Protein AF-A0AA38KJ22-F1 (afdb_monomer_lite)

pLDDT: mean 88.19, std 15.47, range [40.72, 97.56]

Radius of gyration: 15.0 Å; chains: 1; bounding box: 36×36×36 Å

InterPro domains:
  IPR008579 (S)-ureidoglycine aminohydrolase, cupin domain [PF05899] (30-83)
  IPR011051 RmlC-like cupin domain superfamily [SSF51182] (28-83)
  IPR014710 RmlC-like jelly roll fold [G3DSA:2.60.120.10] (4-83)

Foldseek 3Di:
DDDPPPPDPFPWDADPNDIKGAQDDPVVCVVVVLVPDDDDDDDDDDDDDDDPDDDKDAAQADKDWADDVPDPDTDIDGHNMID

Organism: Taxus chinensis (NCBI:txid29808)

Secondary structure (DSSP, 8-state):
-----------EEEETTEEEEES--HHHHHHTTGGGS------S-------SS----B--S-EEEEE-TT-S-EEEEETTEE-

Structure (mmCIF, N/CA/C/O backbone):
data_AF-A0AA38KJ22-F1
#
_entry.id   AF-A0AA38KJ22-F1
#
loop_
_atom_site.group_PDB
_atom_site.id
_atom_site.type_symbol
_atom_site.label_atom_id
_atom_site.label_alt_id
_atom_site.label_comp_id
_atom_site.label_asym_id
_atom_site.label_entity_id
_atom_site.label_seq_id
_atom_site.pdbx_PDB_ins_code
_atom_site.Cartn_x
_atom_site.Cartn_y
_atom_site.Cartn_z
_atom_site.occupancy
_atom_site.B_iso_or_equiv
_atom_site.auth_seq_id
_atom_site.auth_comp_id
_atom_site.auth_asym_id
_atom_site.auth_atom_id
_atom_site.pdbx_PDB_model_num
ATOM 1 N N . MET A 1 1 ? -23.677 25.976 17.559 1.00 41.12 1 MET A N 1
ATOM 2 C CA . MET A 1 1 ? -23.086 24.636 17.745 1.00 41.12 1 MET A CA 1
ATOM 3 C C . MET A 1 1 ? -22.469 24.278 16.405 1.00 41.12 1 MET A C 1
ATOM 5 O O . MET A 1 1 ? -23.181 23.880 15.495 1.00 41.12 1 MET A O 1
ATOM 9 N N . GLU A 1 2 ? -21.203 24.648 16.219 1.00 40.72 2 GLU A N 1
ATOM 10 C CA . GLU A 1 2 ? -20.508 24.524 14.936 1.00 40.72 2 GLU A CA 1
ATOM 11 C C . GLU A 1 2 ? -20.137 23.063 14.682 1.00 40.72 2 GLU A C 1
ATOM 13 O O . GLU A 1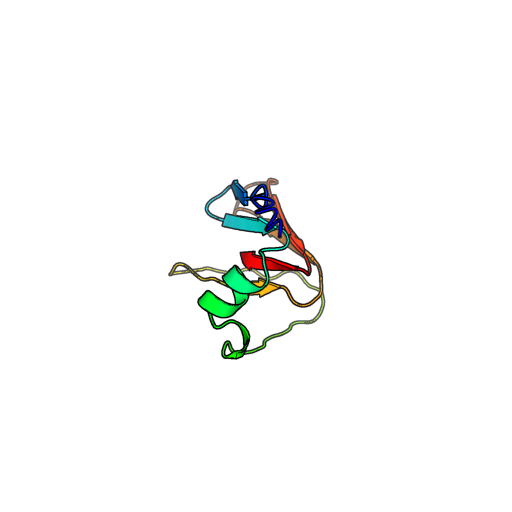 2 ? -19.436 22.449 15.482 1.00 40.72 2 GLU A O 1
ATOM 18 N N . ALA A 1 3 ? -20.580 22.518 13.552 1.00 42.03 3 ALA A N 1
ATOM 19 C CA . ALA A 1 3 ? -19.941 21.362 12.948 1.00 42.03 3 ALA A CA 1
ATOM 20 C C . ALA A 1 3 ? -19.076 21.888 11.800 1.00 42.03 3 ALA A C 1
ATOM 22 O O . ALA A 1 3 ? -19.567 22.159 10.705 1.00 42.03 3 ALA A O 1
ATOM 23 N N . MET A 1 4 ? -17.785 22.080 12.069 1.00 46.38 4 MET A N 1
ATOM 24 C CA . MET A 1 4 ? -16.797 22.293 11.019 1.00 46.38 4 MET A CA 1
ATOM 25 C C . MET A 1 4 ? -16.650 20.981 10.241 1.00 46.38 4 MET A C 1
ATOM 27 O O . MET A 1 4 ? -15.938 20.074 10.664 1.00 46.38 4 MET A O 1
ATOM 31 N N . ASN A 1 5 ? -17.332 20.868 9.100 1.00 48.88 5 ASN A N 1
ATOM 32 C CA . ASN A 1 5 ? -16.995 19.877 8.080 1.00 48.88 5 ASN A CA 1
ATOM 33 C C . ASN A 1 5 ? -15.685 20.322 7.416 1.00 48.88 5 ASN A C 1
ATOM 35 O O . ASN A 1 5 ? -15.680 20.956 6.362 1.00 48.88 5 ASN A O 1
ATOM 39 N N . GLY A 1 6 ? -14.565 20.027 8.076 1.00 40.78 6 GLY A N 1
ATOM 40 C CA . GLY A 1 6 ? -13.250 20.057 7.454 1.00 40.78 6 GLY A CA 1
ATOM 41 C C . GLY A 1 6 ? -13.213 18.963 6.398 1.00 40.78 6 GLY A C 1
ATOM 42 O O . GLY A 1 6 ? -12.968 17.804 6.718 1.00 40.78 6 GLY A O 1
ATOM 43 N N . GLY A 1 7 ? -13.538 19.323 5.157 1.00 44.78 7 GLY A N 1
ATOM 44 C CA . GLY A 1 7 ? -13.390 18.441 4.012 1.00 44.78 7 GLY A CA 1
ATOM 45 C C . GLY A 1 7 ? -11.942 17.981 3.936 1.00 44.78 7 GLY A C 1
ATOM 46 O O . GLY A 1 7 ? -11.045 18.781 3.674 1.00 44.78 7 GLY A O 1
ATOM 47 N N . ASP A 1 8 ? -11.731 16.700 4.217 1.00 53.88 8 ASP A N 1
ATOM 48 C CA . ASP A 1 8 ? -10.466 16.012 4.020 1.00 53.88 8 ASP A CA 1
ATOM 49 C C . ASP A 1 8 ? -10.028 16.259 2.569 1.00 53.88 8 ASP A C 1
ATOM 51 O O . ASP A 1 8 ? -10.703 15.838 1.621 1.00 53.88 8 ASP A O 1
ATOM 55 N N . VAL A 1 9 ? -8.964 17.045 2.377 1.00 57.69 9 VAL A N 1
ATOM 56 C CA . VAL A 1 9 ? -8.367 17.251 1.055 1.00 57.69 9 VAL A CA 1
ATOM 57 C C . VAL A 1 9 ? -7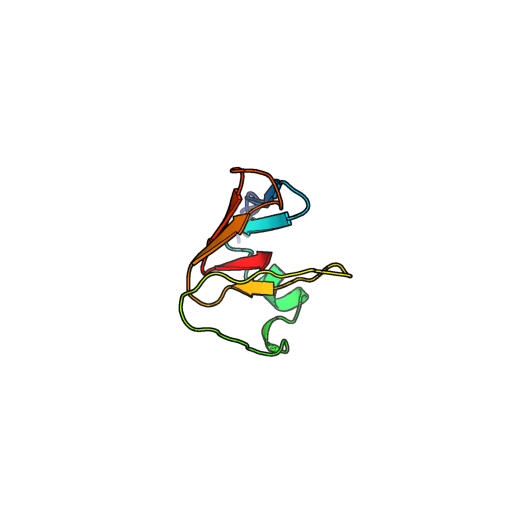.751 15.915 0.675 1.00 57.69 9 VAL A C 1
ATOM 59 O O . VAL A 1 9 ? -6.601 15.634 1.006 1.00 57.69 9 VAL A O 1
ATOM 62 N N . ARG A 1 10 ? -8.560 15.080 0.019 1.00 62.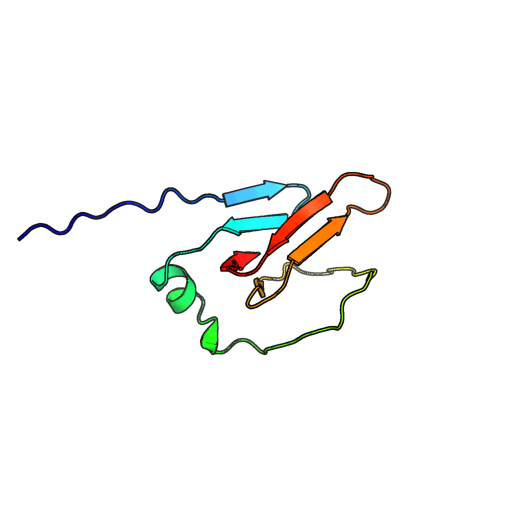84 10 ARG A N 1
ATOM 63 C CA . ARG A 1 10 ? -8.217 13.728 -0.415 1.00 62.84 10 ARG A CA 1
ATOM 64 C C . ARG A 1 10 ? -6.888 13.765 -1.167 1.00 62.84 10 ARG A C 1
ATOM 66 O O . ARG A 1 10 ? -6.848 14.120 -2.345 1.00 62.84 10 ARG A O 1
ATOM 73 N N . LYS A 1 11 ? -5.787 13.389 -0.512 1.00 82.06 11 LYS A N 1
ATOM 74 C CA . LYS A 1 11 ? -4.496 13.161 -1.177 1.00 82.06 11 LYS A CA 1
ATOM 75 C C . LYS A 1 11 ? -4.561 11.811 -1.886 1.00 82.06 11 LYS A C 1
ATOM 77 O O . LYS A 1 11 ? -3.963 10.833 -1.446 1.00 82.06 11 LYS A O 1
ATOM 82 N N . VAL A 1 12 ? -5.338 11.770 -2.965 1.00 92.69 12 VAL A N 1
ATOM 83 C CA . VAL A 1 12 ? -5.379 10.637 -3.885 1.00 92.69 12 VAL A CA 1
ATOM 84 C C . VAL A 1 12 ? -4.307 10.851 -4.940 1.00 92.69 12 VAL A C 1
ATOM 86 O O . VAL A 1 12 ? -4.259 11.894 -5.590 1.00 92.69 12 VAL A O 1
ATOM 89 N N . VAL A 1 13 ? -3.439 9.861 -5.097 1.00 93.25 13 VAL A N 1
ATOM 90 C CA . VAL A 1 13 ? -2.452 9.797 -6.173 1.00 93.25 13 VAL A CA 1
ATOM 91 C C . VAL A 1 13 ? -2.820 8.624 -7.058 1.00 93.25 13 VAL A C 1
ATOM 93 O O . VAL A 1 13 ? -2.970 7.516 -6.560 1.00 93.25 13 VAL A O 1
ATOM 96 N N . GLU A 1 14 ? -2.938 8.852 -8.358 1.00 94.06 14 GLU A N 1
ATOM 97 C CA . GLU A 1 14 ? -3.169 7.789 -9.332 1.00 94.06 14 GLU A CA 1
ATOM 98 C C . GLU A 1 14 ? -2.001 7.764 -10.313 1.00 94.06 14 GLU A C 1
ATOM 100 O O . GLU A 1 14 ? -1.666 8.780 -10.930 1.00 94.06 14 GLU A O 1
ATOM 105 N N . ARG A 1 15 ? -1.307 6.628 -10.395 1.00 91.31 15 ARG A N 1
ATOM 106 C CA . ARG A 1 15 ? -0.152 6.465 -11.279 1.00 91.31 15 ARG A CA 1
ATOM 107 C C . ARG A 1 15 ? 0.031 4.996 -11.644 1.00 91.31 15 ARG A C 1
ATOM 109 O O . ARG A 1 15 ? -0.028 4.133 -10.778 1.00 91.31 15 ARG A O 1
ATOM 116 N N . HIS A 1 16 ? 0.296 4.723 -12.921 1.00 88.81 16 HIS A N 1
ATOM 117 C CA . HIS A 1 16 ? 0.542 3.371 -13.444 1.00 88.81 16 HIS A CA 1
ATOM 118 C C . HIS A 1 16 ? -0.568 2.353 -13.112 1.00 88.81 16 HIS A C 1
ATOM 120 O O . HIS A 1 16 ? -0.278 1.192 -12.846 1.00 88.81 16 HIS A O 1
ATOM 126 N N . GLY A 1 17 ? -1.831 2.797 -13.095 1.00 90.00 17 GLY A N 1
ATOM 127 C CA . GLY A 1 17 ? -2.977 1.952 -12.735 1.00 90.00 17 GLY A CA 1
ATOM 128 C C . GLY A 1 17 ? -3.113 1.668 -11.237 1.00 90.00 17 GLY A C 1
ATOM 129 O O . GLY A 1 17 ? -3.978 0.895 -10.853 1.00 90.00 17 GLY A O 1
ATOM 130 N N . VAL A 1 18 ? -2.284 2.288 -10.391 1.00 93.50 18 VAL A N 1
ATOM 131 C CA . VAL A 1 18 ? -2.375 2.190 -8.933 1.00 93.50 18 VAL A CA 1
ATOM 132 C C . VAL A 1 18 ? -2.939 3.492 -8.384 1.00 93.50 18 VAL A C 1
ATOM 134 O O . VAL A 1 18 ? -2.385 4.571 -8.625 1.00 93.50 18 VAL A O 1
ATOM 137 N N . ARG A 1 19 ? -4.027 3.387 -7.626 1.00 95.81 19 ARG A N 1
ATOM 138 C CA . ARG A 1 19 ? -4.636 4.493 -6.892 1.00 95.81 19 ARG A CA 1
ATOM 139 C C . ARG A 1 19 ? -4.184 4.414 -5.440 1.00 95.81 19 ARG A C 1
ATOM 141 O O . ARG A 1 19 ? -4.140 3.344 -4.874 1.00 95.81 19 ARG A O 1
ATOM 148 N N . ILE A 1 20 ? -3.801 5.531 -4.836 1.00 96.81 20 ILE A N 1
ATOM 149 C CA . ILE A 1 20 ? -3.339 5.577 -3.445 1.00 96.81 20 ILE A CA 1
ATOM 150 C C . ILE A 1 20 ? -4.066 6.718 -2.754 1.00 96.81 20 ILE A C 1
ATOM 152 O O . ILE A 1 20 ? -3.791 7.886 -3.028 1.00 96.81 20 ILE A O 1
ATOM 156 N N . GLU A 1 21 ? -4.971 6.389 -1.844 1.00 96.94 21 GLU A N 1
ATOM 157 C CA . GLU A 1 21 ? -5.612 7.326 -0.930 1.00 96.94 21 GLU A CA 1
ATOM 158 C C . GLU A 1 21 ? -4.809 7.364 0.378 1.00 96.94 21 GLU A C 1
ATOM 160 O O . GLU A 1 21 ? -4.752 6.390 1.130 1.00 96.94 21 GLU A O 1
ATOM 165 N N . ARG A 1 22 ? -4.130 8.491 0.627 1.00 95.81 22 ARG A N 1
ATOM 166 C CA . ARG A 1 22 ? -3.269 8.671 1.804 1.00 95.81 22 ARG A CA 1
ATOM 167 C C . ARG A 1 22 ? -4.097 8.996 3.036 1.00 95.81 22 ARG A C 1
ATOM 169 O O . ARG A 1 22 ? -4.758 10.031 3.043 1.00 95.81 22 ARG A O 1
ATOM 176 N N . ASN A 1 23 ? -3.961 8.190 4.090 1.00 94.19 23 ASN A N 1
ATOM 177 C CA . ASN A 1 23 ? -4.646 8.385 5.372 1.00 94.19 23 ASN A CA 1
ATOM 178 C C . ASN A 1 23 ? -6.151 8.686 5.202 1.00 94.19 23 ASN A C 1
ATOM 180 O O . ASN A 1 23 ? -6.605 9.739 5.655 1.00 94.19 23 ASN A O 1
ATOM 184 N N . PRO A 1 24 ? -6.925 7.798 4.546 1.00 95.00 24 PRO A N 1
ATOM 185 C CA . PRO A 1 24 ? -8.360 7.990 4.388 1.00 95.00 24 PRO A CA 1
ATOM 186 C C . PRO A 1 24 ? -9.034 8.169 5.749 1.00 95.00 24 PRO A C 1
ATOM 188 O O . PRO A 1 24 ? -8.602 7.630 6.775 1.00 95.00 24 PRO A O 1
ATOM 191 N N . SER A 1 25 ? -10.141 8.905 5.753 1.00 94.69 25 SER A N 1
ATOM 192 C CA . SER A 1 25 ? -10.905 9.138 6.971 1.00 94.69 25 SER A CA 1
ATOM 193 C C . SER A 1 25 ? -11.413 7.827 7.584 1.00 94.69 25 SER A C 1
ATOM 195 O O . SER A 1 25 ? -11.670 6.829 6.906 1.00 94.69 25 SER A O 1
ATOM 197 N N . LYS A 1 26 ? -11.636 7.832 8.903 1.00 93.50 26 LYS A N 1
ATOM 198 C CA . LYS A 1 26 ? -12.203 6.666 9.599 1.00 93.50 26 LYS A CA 1
ATOM 199 C C . LYS A 1 26 ? -13.578 6.271 9.056 1.00 93.50 26 LYS A C 1
ATOM 201 O O . LYS A 1 26 ? -13.881 5.081 9.039 1.00 93.50 26 LYS A O 1
ATOM 206 N N . SER A 1 27 ? -14.392 7.237 8.619 1.00 95.25 27 SER A N 1
ATOM 207 C CA . SER A 1 27 ? -15.680 6.949 7.980 1.00 95.25 27 SER A CA 1
ATOM 208 C C . SER A 1 27 ? -15.477 6.212 6.662 1.00 95.25 27 SER A C 1
ATOM 210 O O . SER A 1 27 ? -16.032 5.135 6.507 1.00 95.25 27 SER A O 1
ATOM 212 N N . ARG A 1 28 ? -14.575 6.683 5.789 1.00 94.19 28 ARG A N 1
ATOM 213 C CA . ARG A 1 28 ? -14.232 6.005 4.529 1.00 94.19 28 ARG A CA 1
ATOM 214 C C . ARG A 1 28 ? -13.780 4.560 4.746 1.00 94.19 28 ARG A C 1
ATOM 216 O O . ARG A 1 28 ? -14.220 3.667 4.031 1.00 94.19 28 ARG A O 1
ATOM 223 N N . LEU A 1 29 ? -12.925 4.326 5.741 1.00 96.00 29 LEU A N 1
ATOM 224 C CA . LEU A 1 29 ? -12.469 2.980 6.102 1.00 96.00 29 LEU A CA 1
ATOM 225 C C . LEU A 1 29 ? -13.603 2.101 6.653 1.00 96.00 29 LEU A C 1
ATOM 227 O O . LEU A 1 29 ? -13.661 0.907 6.358 1.00 96.00 29 LEU A O 1
ATOM 231 N N . SER A 1 30 ? -14.505 2.686 7.442 1.00 96.06 30 SER A N 1
ATOM 232 C CA . SER A 1 30 ? -15.666 1.980 7.998 1.00 96.06 30 SER A CA 1
ATOM 233 C C . SER A 1 30 ? -16.678 1.617 6.911 1.00 96.06 30 SER A C 1
ATOM 235 O O . SER A 1 30 ? -17.141 0.482 6.887 1.00 96.06 30 SER A O 1
ATOM 237 N N . ASP A 1 31 ? -16.945 2.531 5.975 1.00 96.56 31 ASP A N 1
ATOM 238 C CA . ASP A 1 31 ? -17.847 2.324 4.835 1.00 96.56 31 ASP A CA 1
ATOM 239 C C . ASP A 1 31 ? -17.351 1.198 3.912 1.00 96.56 31 ASP A C 1
ATOM 241 O O . ASP A 1 31 ? -18.149 0.457 3.346 1.00 96.56 31 ASP A O 1
ATOM 245 N N . LEU A 1 32 ? -16.028 1.036 3.787 1.00 96.25 32 LEU A N 1
ATOM 246 C CA . LEU A 1 32 ? -15.395 -0.072 3.059 1.00 96.25 32 LEU A CA 1
ATOM 247 C C . LEU A 1 32 ? -15.392 -1.398 3.837 1.00 96.25 32 LEU A C 1
ATOM 249 O O . LEU A 1 32 ? -15.050 -2.441 3.280 1.00 96.25 32 LEU A O 1
ATOM 253 N N . GLY A 1 33 ? -15.727 -1.378 5.129 1.00 96.81 33 GLY A N 1
ATOM 254 C CA . GLY A 1 33 ? -15.747 -2.573 5.965 1.00 96.81 33 GLY A CA 1
ATOM 255 C C . GLY A 1 33 ? -14.370 -3.212 6.170 1.00 96.81 33 GLY A C 1
ATOM 256 O O . GLY A 1 33 ? -14.304 -4.421 6.399 1.00 96.81 33 GLY A O 1
ATOM 257 N N . ILE A 1 34 ? -13.276 -2.431 6.131 1.00 95.81 34 ILE A N 1
ATOM 258 C CA . ILE A 1 34 ? -11.891 -2.957 6.135 1.00 95.81 34 ILE A CA 1
ATOM 259 C C . ILE A 1 34 ? -11.560 -3.852 7.338 1.00 95.81 34 ILE A C 1
ATOM 261 O O . ILE A 1 34 ? -10.617 -4.637 7.302 1.00 95.81 34 ILE A O 1
ATOM 265 N N . GLN A 1 35 ? -12.325 -3.738 8.427 1.00 93.50 35 GLN A N 1
ATOM 266 C CA . GLN A 1 35 ? -12.157 -4.569 9.619 1.00 93.50 35 GLN A CA 1
ATOM 267 C C . GLN A 1 35 ? -12.483 -6.046 9.365 1.00 93.50 35 GLN A C 1
ATOM 269 O O . GLN A 1 35 ? -11.989 -6.899 10.099 1.00 93.50 35 GLN A O 1
ATOM 274 N N . SER A 1 36 ? -13.279 -6.336 8.333 1.00 96.50 36 SER A N 1
ATOM 275 C CA . SER A 1 36 ? -13.685 -7.692 7.947 1.00 96.50 36 SER A CA 1
ATOM 276 C C . SER A 1 36 ? -12.780 -8.307 6.877 1.00 96.50 36 SER A C 1
ATOM 278 O O . SER A 1 36 ? -12.943 -9.479 6.545 1.00 96.50 36 SER A O 1
ATOM 280 N N . TRP A 1 37 ? -11.845 -7.538 6.312 1.00 96.44 37 TRP A N 1
ATOM 281 C CA . TRP A 1 37 ? -10.933 -8.039 5.285 1.00 96.44 37 TRP A CA 1
ATOM 282 C C . TRP A 1 37 ? -9.907 -9.001 5.899 1.00 96.44 37 TRP A C 1
ATOM 284 O O . TRP A 1 37 ? -9.493 -8.812 7.052 1.00 96.44 37 TRP A O 1
ATOM 294 N N . PRO A 1 38 ? -9.464 -10.034 5.156 1.00 96.75 38 PRO A N 1
ATOM 295 C CA . PRO A 1 38 ? -8.409 -10.909 5.640 1.00 96.75 38 PRO A CA 1
ATOM 296 C C . PRO A 1 38 ? -7.127 -10.104 5.880 1.00 96.75 38 PRO A C 1
ATOM 298 O O . PRO A 1 38 ? -6.856 -9.111 5.212 1.00 96.75 38 PRO A O 1
ATOM 301 N N . LYS A 1 39 ? -6.319 -10.528 6.853 1.00 94.94 39 LYS A N 1
ATOM 302 C CA . LYS A 1 39 ? -5.012 -9.917 7.122 1.00 94.94 39 LYS A CA 1
ATOM 303 C C . LYS A 1 39 ? -3.919 -10.836 6.610 1.00 94.94 39 LYS A C 1
ATOM 305 O O . LYS A 1 39 ? -3.861 -12.000 6.996 1.00 94.94 39 LYS A O 1
ATOM 310 N N . TRP A 1 40 ? -3.027 -10.295 5.792 1.00 93.19 40 TRP A N 1
ATOM 311 C CA . TRP A 1 40 ? -1.861 -11.000 5.270 1.00 93.19 40 TRP A CA 1
ATOM 312 C C . TRP A 1 40 ? -0.583 -10.207 5.542 1.00 93.19 40 TRP A C 1
ATOM 314 O O . TRP A 1 40 ? -0.606 -9.002 5.798 1.00 93.19 40 TRP A O 1
ATOM 324 N N . GLY A 1 41 ? 0.552 -10.898 5.510 1.00 92.88 41 GLY A N 1
ATOM 325 C CA . GLY A 1 41 ? 1.858 -10.296 5.734 1.00 92.88 41 GLY A CA 1
ATOM 326 C C . GLY A 1 41 ? 2.963 -11.119 5.092 1.00 92.88 41 GLY A C 1
ATOM 327 O O . GLY A 1 41 ? 2.826 -12.325 4.901 1.00 92.88 41 GLY A O 1
ATOM 328 N N . CYS A 1 42 ? 4.065 -10.455 4.764 1.00 92.31 42 CYS A N 1
ATOM 329 C CA . CYS A 1 42 ? 5.261 -11.088 4.225 1.00 92.31 42 CYS A CA 1
ATOM 330 C C . CYS A 1 42 ? 6.516 -10.462 4.855 1.00 92.31 42 CYS A C 1
ATOM 332 O O . CYS A 1 42 ? 6.474 -9.301 5.286 1.00 92.31 42 CYS A O 1
ATOM 334 N N . PRO A 1 43 ? 7.632 -11.207 4.949 1.00 94.06 43 PRO A N 1
ATOM 335 C CA . PRO A 1 43 ? 8.913 -10.615 5.306 1.00 94.06 43 PRO A CA 1
ATOM 336 C C . PRO A 1 43 ? 9.376 -9.636 4.210 1.00 94.06 43 PRO A C 1
ATOM 338 O O . PRO A 1 43 ? 8.933 -9.736 3.063 1.00 94.06 43 PRO A O 1
ATOM 341 N N . PRO A 1 44 ? 10.289 -8.700 4.525 1.00 95.56 44 PRO A N 1
ATOM 342 C CA . PRO A 1 44 ? 10.860 -7.802 3.528 1.00 95.56 44 PRO A CA 1
ATOM 343 C C . PRO A 1 44 ? 11.481 -8.577 2.359 1.00 95.56 44 PRO A C 1
ATOM 345 O O . PRO A 1 44 ? 12.257 -9.508 2.566 1.00 95.56 44 PRO A O 1
ATOM 348 N N . GLY A 1 45 ? 11.163 -8.179 1.129 1.00 94.44 45 GLY A N 1
ATOM 349 C CA . GLY A 1 45 ? 11.626 -8.873 -0.068 1.00 94.44 45 GLY A CA 1
ATOM 350 C C . GLY A 1 45 ? 11.156 -8.209 -1.357 1.00 94.44 45 GLY A C 1
ATOM 351 O O . GLY A 1 45 ? 10.481 -7.179 -1.335 1.00 94.44 45 GLY A O 1
ATOM 352 N N . LYS A 1 46 ? 11.538 -8.802 -2.491 1.00 93.06 46 LYS A N 1
ATOM 353 C CA . LYS A 1 46 ? 11.051 -8.430 -3.824 1.00 93.06 46 LYS A CA 1
ATOM 354 C C . LYS A 1 46 ? 10.180 -9.560 -4.350 1.00 93.06 46 LYS A C 1
ATOM 356 O O . LYS A 1 46 ? 10.624 -10.703 -4.389 1.00 93.06 46 LYS A O 1
ATOM 361 N N . PHE A 1 47 ? 8.975 -9.221 -4.783 1.00 90.69 47 PHE A N 1
ATOM 362 C CA . PHE A 1 47 ? 7.990 -10.179 -5.269 1.00 90.69 47 PHE A CA 1
ATOM 363 C C . PHE A 1 47 ? 7.542 -9.761 -6.666 1.00 90.69 47 PHE A C 1
ATOM 365 O O . PHE A 1 47 ? 7.328 -8.576 -6.920 1.00 90.69 47 PHE A O 1
ATOM 372 N N . SER A 1 48 ? 7.427 -10.728 -7.574 1.00 90.50 48 SER A N 1
ATOM 373 C CA . SER A 1 48 ? 6.837 -10.506 -8.896 1.00 90.50 48 SER A CA 1
ATOM 374 C C . SER A 1 48 ? 5.368 -10.891 -8.817 1.00 90.50 48 SER A C 1
ATOM 376 O O . SER A 1 48 ? 5.053 -12.077 -8.776 1.00 90.50 48 SER A O 1
ATOM 378 N N . LEU A 1 49 ? 4.494 -9.891 -8.731 1.00 87.94 49 LEU A N 1
ATOM 379 C CA . LEU A 1 49 ? 3.048 -10.076 -8.637 1.00 87.94 49 LEU A CA 1
ATOM 380 C C . LEU A 1 49 ? 2.390 -9.744 -9.976 1.00 87.94 49 LEU A C 1
ATOM 382 O O . LEU A 1 49 ? 2.845 -8.853 -10.696 1.00 87.94 49 LEU A O 1
ATOM 386 N N . ILE A 1 50 ? 1.325 -10.473 -10.292 1.00 88.19 50 ILE A N 1
ATOM 387 C CA . ILE A 1 50 ? 0.427 -10.204 -11.412 1.00 88.19 50 ILE A CA 1
ATOM 388 C C . ILE A 1 50 ? -0.962 -10.079 -10.799 1.00 88.19 50 ILE A C 1
A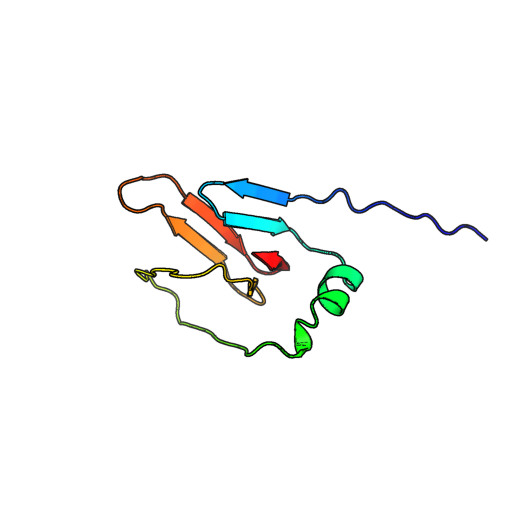TOM 390 O O . ILE A 1 50 ? -1.370 -10.963 -10.051 1.00 88.19 50 ILE A O 1
ATOM 394 N N . PHE A 1 51 ? -1.646 -8.982 -11.103 1.00 88.62 51 PHE A N 1
ATOM 395 C CA . PHE A 1 51 ? -3.039 -8.762 -10.735 1.00 88.62 51 PHE A CA 1
ATOM 396 C C . PHE A 1 51 ? -3.879 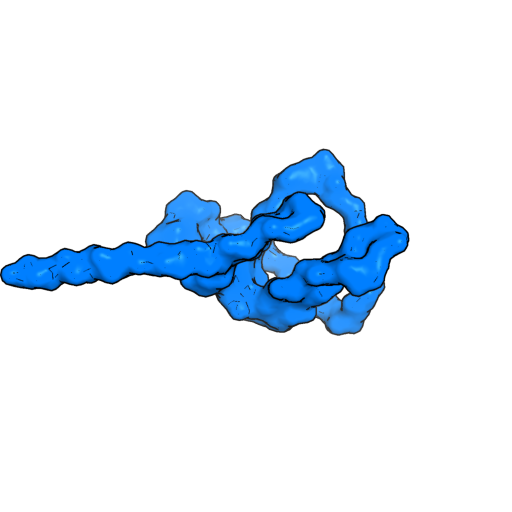-8.975 -11.994 1.00 88.62 51 PHE A C 1
ATOM 398 O O . PHE A 1 51 ? -3.655 -8.305 -13.003 1.00 88.62 51 PHE A O 1
ATOM 405 N N . ASP A 1 52 ? -4.772 -9.958 -11.966 1.00 92.38 52 ASP A N 1
ATOM 406 C CA . ASP A 1 52 ? -5.720 -10.276 -13.040 1.00 92.38 52 ASP A CA 1
ATOM 407 C C . ASP A 1 52 ? -7.073 -9.566 -12.863 1.00 92.38 52 ASP A C 1
ATOM 409 O O . ASP A 1 52 ? -7.859 -9.491 -13.809 1.00 92.38 52 ASP A O 1
ATOM 413 N N . ALA A 1 53 ? -7.304 -8.990 -11.684 1.00 93.44 53 ALA A N 1
ATOM 414 C CA . ALA A 1 53 ? -8.438 -8.146 -11.345 1.00 93.44 53 ALA A CA 1
ATOM 415 C C . ALA A 1 53 ? -7.992 -6.900 -10.559 1.00 93.44 53 ALA A C 1
ATOM 417 O O . ALA A 1 53 ? -6.848 -6.792 -10.111 1.00 93.44 53 ALA A O 1
ATOM 418 N N . GLU A 1 54 ? -8.910 -5.945 -10.408 1.00 94.19 54 GLU A N 1
ATOM 419 C CA . GLU A 1 54 ? -8.731 -4.827 -9.483 1.00 94.19 54 GLU A CA 1
ATOM 420 C C . GLU A 1 54 ? -8.773 -5.351 -8.044 1.00 94.19 54 GLU A C 1
ATOM 422 O O . GLU A 1 54 ? -9.706 -6.050 -7.653 1.00 94.19 54 GLU A O 1
ATOM 427 N N . GLU A 1 55 ? -7.759 -4.994 -7.265 1.00 93.44 55 GLU A N 1
ATOM 428 C CA . GLU A 1 55 ? -7.635 -5.352 -5.856 1.00 93.44 55 GLU A CA 1
ATOM 429 C C . GLU A 1 55 ? -7.584 -4.072 -5.030 1.00 93.44 55 GLU A C 1
ATOM 431 O O . GLU A 1 55 ? -6.992 -3.079 -5.452 1.00 93.44 55 GLU A O 1
ATOM 436 N N . THR A 1 56 ? -8.173 -4.099 -3.836 1.00 95.62 56 THR A N 1
ATOM 437 C CA . THR A 1 56 ? -8.080 -2.991 -2.880 1.00 95.62 56 THR A CA 1
ATOM 438 C C . THR A 1 56 ? -7.529 -3.499 -1.562 1.00 95.62 56 THR A C 1
ATOM 440 O O . THR A 1 56 ? -8.019 -4.481 -1.002 1.00 95.62 56 THR A O 1
ATOM 443 N N . PHE A 1 57 ? -6.527 -2.814 -1.023 1.00 94.94 57 PHE A N 1
ATOM 444 C CA . PHE A 1 57 ? -5.922 -3.181 0.246 1.00 94.94 57 PHE A CA 1
ATOM 445 C C . PHE A 1 57 ? -5.571 -1.967 1.099 1.00 94.94 57 PHE A C 1
ATOM 447 O O . PHE A 1 57 ? -5.168 -0.910 0.627 1.00 94.94 57 PHE A O 1
ATOM 454 N N . TYR A 1 58 ? -5.704 -2.141 2.412 1.00 97.25 58 TYR A N 1
ATOM 455 C CA . TYR A 1 58 ? -5.303 -1.141 3.393 1.00 97.25 58 TYR A CA 1
ATOM 456 C C . TYR A 1 58 ? -3.994 -1.565 4.054 1.00 97.25 58 TYR A C 1
ATOM 458 O O . TYR A 1 58 ? -3.923 -2.609 4.713 1.00 97.25 58 TYR A O 1
ATOM 466 N N . LEU A 1 59 ? -2.939 -0.766 3.892 1.00 97.12 59 LEU A N 1
ATOM 467 C CA . LEU A 1 59 ? -1.633 -1.124 4.426 1.00 97.12 59 LEU A CA 1
ATOM 468 C C . LEU A 1 59 ? -1.558 -0.782 5.918 1.00 97.12 59 LEU A C 1
ATOM 470 O O . LEU A 1 59 ? -1.501 0.378 6.316 1.00 97.12 59 LEU A O 1
ATOM 474 N N . VAL A 1 60 ? -1.516 -1.806 6.770 1.00 96.31 60 VAL A N 1
ATOM 475 C CA . VAL A 1 60 ? -1.482 -1.622 8.234 1.00 96.31 60 VAL A CA 1
ATOM 476 C C . VAL A 1 60 ? -0.066 -1.338 8.749 1.00 96.31 60 VAL A C 1
ATOM 478 O O . VAL A 1 60 ? 0.116 -0.610 9.723 1.00 96.31 60 VAL A O 1
ATOM 481 N N . LYS A 1 61 ? 0.959 -1.919 8.115 1.00 96.50 61 LYS A N 1
ATOM 482 C CA . LYS A 1 61 ? 2.366 -1.776 8.509 1.00 96.50 61 LYS A CA 1
ATOM 483 C C . LYS A 1 61 ? 3.285 -1.968 7.306 1.00 96.50 61 LYS A C 1
ATOM 485 O O . LYS A 1 61 ? 3.021 -2.801 6.447 1.00 96.50 61 LYS A O 1
ATOM 490 N N . GLY A 1 62 ? 4.414 -1.261 7.313 1.00 96.56 62 GLY A N 1
ATOM 491 C CA . GLY A 1 62 ? 5.471 -1.411 6.317 1.00 96.56 62 GLY A CA 1
ATOM 492 C C . GLY A 1 62 ? 5.417 -0.349 5.226 1.00 96.56 62 GLY A C 1
ATOM 493 O O . GLY A 1 62 ? 4.764 0.686 5.369 1.00 96.56 62 GLY A O 1
ATOM 494 N N . LYS A 1 63 ? 6.181 -0.596 4.163 1.00 97.00 63 LYS A N 1
ATOM 495 C CA . LYS A 1 63 ? 6.359 0.304 3.027 1.00 97.00 63 LYS A CA 1
ATOM 496 C C . LYS A 1 63 ? 6.658 -0.519 1.782 1.00 97.00 63 LYS A C 1
ATOM 498 O O . LYS A 1 63 ? 7.472 -1.438 1.841 1.00 97.00 63 LYS A O 1
ATOM 503 N N . VAL A 1 64 ? 6.015 -0.180 0.674 1.00 95.88 64 VAL A N 1
ATOM 504 C CA . VAL A 1 64 ? 6.113 -0.901 -0.594 1.00 95.88 64 VAL A CA 1
ATOM 505 C C . VAL A 1 64 ? 6.519 0.069 -1.693 1.00 95.88 64 VAL A C 1
ATOM 507 O O . VAL A 1 64 ? 6.059 1.209 -1.735 1.00 95.88 64 VAL A O 1
ATOM 510 N N . ARG A 1 65 ? 7.383 -0.404 -2.592 1.00 95.44 65 ARG A N 1
ATOM 511 C CA . ARG A 1 65 ? 7.628 0.204 -3.900 1.00 95.44 65 ARG A CA 1
ATOM 512 C C . ARG A 1 65 ? 7.167 -0.782 -4.961 1.00 95.44 65 ARG A C 1
ATOM 514 O O . ARG A 1 65 ? 7.748 -1.861 -5.065 1.00 95.44 65 ARG A O 1
ATOM 521 N N . ALA A 1 66 ? 6.129 -0.426 -5.705 1.00 93.88 66 ALA A N 1
ATOM 522 C CA . ALA A 1 66 ? 5.626 -1.230 -6.810 1.00 93.88 66 ALA A CA 1
ATOM 523 C C . ALA A 1 66 ? 6.170 -0.671 -8.125 1.00 93.88 66 ALA A C 1
ATOM 525 O O . ALA A 1 66 ? 5.994 0.511 -8.419 1.00 93.88 66 ALA A O 1
ATOM 526 N N . TYR A 1 67 ? 6.856 -1.523 -8.883 1.00 93.12 67 TYR A N 1
ATOM 527 C CA . TYR A 1 67 ? 7.522 -1.172 -10.135 1.00 93.12 67 TYR A CA 1
ATOM 528 C C . TYR A 1 67 ? 6.710 -1.686 -11.319 1.00 93.12 67 TYR A C 1
ATOM 530 O O . TYR A 1 67 ? 6.250 -2.830 -11.303 1.00 93.12 67 TYR A O 1
ATOM 538 N N . VAL A 1 68 ? 6.585 -0.871 -12.365 1.00 86.88 68 VAL A N 1
ATOM 539 C CA . VAL A 1 68 ? 5.986 -1.320 -13.627 1.00 86.88 68 VAL A CA 1
ATOM 540 C C . VAL A 1 68 ? 6.993 -2.201 -14.356 1.00 86.88 68 VAL A C 1
ATOM 542 O O . VAL A 1 68 ? 8.160 -1.836 -14.507 1.00 86.88 68 VAL A O 1
ATOM 545 N N . LYS A 1 69 ? 6.553 -3.373 -14.822 1.00 84.38 69 LYS A N 1
ATOM 546 C CA . LYS A 1 69 ? 7.416 -4.317 -15.541 1.00 84.38 69 LYS A CA 1
ATOM 547 C C . LYS A 1 69 ? 8.090 -3.621 -16.731 1.00 84.38 69 LYS A C 1
ATOM 549 O O . LYS A 1 69 ? 7.413 -3.102 -17.609 1.00 84.38 69 LYS A O 1
ATOM 554 N N . GLY A 1 70 ? 9.423 -3.642 -16.759 1.00 84.12 70 GLY A N 1
ATOM 555 C CA . GLY A 1 70 ? 10.221 -3.029 -17.828 1.00 84.12 70 GLY A CA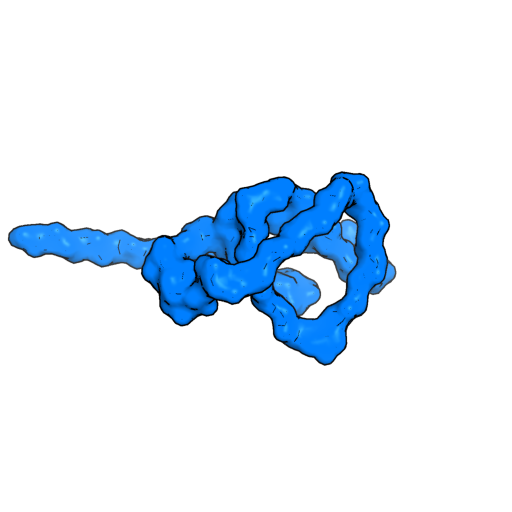 1
ATOM 556 C C . GLY A 1 70 ? 10.513 -1.532 -17.661 1.00 84.12 70 GLY A C 1
ATOM 557 O O . GLY A 1 70 ? 11.175 -0.968 -18.525 1.00 84.12 70 GLY A O 1
ATOM 558 N N . SER A 1 71 ? 10.080 -0.899 -16.566 1.00 86.62 71 SER A N 1
ATOM 559 C CA . SER A 1 71 ? 10.383 0.501 -16.237 1.00 86.62 71 SER A CA 1
ATOM 560 C C . SER A 1 71 ? 11.168 0.611 -14.924 1.00 86.62 71 SER A C 1
ATOM 562 O O . SER A 1 71 ? 11.105 -0.268 -14.063 1.00 86.62 71 SER A O 1
ATOM 564 N N . SER A 1 72 ? 11.918 1.703 -14.761 1.00 87.75 72 SER A N 1
ATOM 565 C CA . SER A 1 72 ? 12.517 2.107 -13.480 1.00 87.75 72 SER A CA 1
ATOM 566 C C . SER A 1 72 ? 11.557 2.934 -12.614 1.00 87.75 72 SER A C 1
ATOM 568 O O . SER A 1 72 ? 11.864 3.223 -11.454 1.00 87.75 72 SER A O 1
ATOM 570 N N . GLU A 1 73 ? 10.396 3.303 -13.159 1.00 91.12 73 GLU A N 1
ATOM 571 C CA . GLU A 1 73 ? 9.357 4.037 -12.449 1.00 91.12 73 GLU A CA 1
ATOM 572 C C . GLU A 1 73 ? 8.652 3.152 -11.420 1.00 91.12 73 GLU A C 1
ATOM 574 O O . GLU A 1 73 ? 8.430 1.953 -11.622 1.00 91.12 73 GLU A O 1
ATOM 579 N N . TYR A 1 74 ? 8.286 3.768 -10.298 1.00 93.81 74 TYR A N 1
ATOM 580 C CA . TYR A 1 74 ? 7.576 3.100 -9.221 1.00 93.81 74 TYR A CA 1
ATOM 581 C C . TYR A 1 74 ? 6.535 4.007 -8.576 1.00 93.81 74 TYR A C 1
ATOM 583 O O . TYR A 1 74 ? 6.648 5.237 -8.580 1.00 93.81 74 TYR A O 1
ATOM 591 N N . VAL A 1 75 ? 5.544 3.369 -7.960 1.00 94.38 75 VAL A N 1
ATOM 592 C CA . VAL A 1 75 ? 4.686 3.983 -6.946 1.00 94.38 75 VAL A CA 1
ATOM 593 C C . VAL A 1 75 ? 5.120 3.511 -5.569 1.00 94.38 75 VAL A C 1
ATOM 595 O O . VAL A 1 75 ? 5.578 2.382 -5.394 1.00 94.38 75 VAL A O 1
ATOM 598 N N . GLU A 1 76 ? 5.014 4.392 -4.582 1.00 95.31 76 GLU A N 1
ATOM 599 C CA . GLU A 1 76 ? 5.403 4.101 -3.207 1.00 95.31 76 GLU A CA 1
ATOM 600 C C . GLU A 1 76 ? 4.223 4.349 -2.281 1.00 95.31 76 GLU A C 1
ATOM 602 O O . GLU A 1 76 ? 3.660 5.438 -2.294 1.00 95.31 76 GLU A O 1
ATOM 607 N N . PHE A 1 77 ? 3.880 3.371 -1.454 1.00 96.19 77 PHE A N 1
ATOM 608 C CA . PHE A 1 77 ? 2.822 3.463 -0.448 1.00 96.19 77 PHE A CA 1
ATOM 609 C C . PHE A 1 77 ? 3.273 2.787 0.848 1.00 96.19 77 PHE A C 1
ATOM 611 O O . PHE A 1 77 ? 4.251 2.034 0.879 1.00 96.19 77 PHE A O 1
ATOM 618 N N . GLY A 1 78 ? 2.624 3.133 1.949 1.00 97.12 78 GLY A N 1
ATOM 619 C CA . GLY A 1 78 ? 3.043 2.792 3.297 1.00 97.12 78 GLY A CA 1
ATOM 620 C C . GLY A 1 78 ? 1.869 2.658 4.254 1.00 97.12 78 GLY A C 1
ATOM 621 O O . GLY A 1 78 ? 0.708 2.735 3.864 1.00 97.12 78 GLY A O 1
ATOM 622 N N . ALA A 1 79 ? 2.198 2.398 5.517 1.00 97.56 79 ALA A N 1
ATOM 623 C CA . ALA A 1 79 ? 1.202 2.238 6.566 1.00 97.56 79 ALA A CA 1
ATOM 624 C C . ALA A 1 79 ? 0.240 3.439 6.614 1.00 97.56 79 ALA A C 1
ATOM 626 O O . ALA A 1 79 ? 0.694 4.581 6.665 1.00 97.56 79 ALA A O 1
ATOM 627 N N . GLY A 1 80 ? -1.065 3.162 6.630 1.00 96.31 80 GLY A N 1
ATOM 628 C CA . GLY A 1 80 ? -2.126 4.171 6.598 1.00 96.31 80 GLY A CA 1
ATOM 629 C C . GLY A 1 80 ? -2.689 4.465 5.207 1.00 96.31 80 GLY A C 1
ATOM 630 O O . GLY A 1 80 ? -3.663 5.204 5.106 1.00 96.31 80 GLY A O 1
ATOM 631 N N . ASP A 1 81 ? -2.129 3.886 4.145 1.00 97.44 81 ASP A N 1
ATOM 632 C CA . ASP A 1 81 ? -2.638 4.081 2.788 1.00 97.44 81 ASP A CA 1
ATOM 633 C C . ASP A 1 81 ? -3.679 3.024 2.413 1.00 97.44 81 ASP A C 1
ATOM 635 O O . ASP A 1 81 ? -3.505 1.833 2.691 1.00 97.44 81 ASP A O 1
ATOM 639 N N . LEU A 1 82 ? -4.742 3.470 1.745 1.00 97.44 82 LEU A N 1
ATOM 640 C CA . LEU A 1 82 ? -5.658 2.615 0.997 1.00 97.44 82 LEU A CA 1
ATOM 641 C C . LEU A 1 82 ? -5.225 2.633 -0.469 1.00 97.44 82 LEU A C 1
ATOM 643 O O . LEU A 1 82 ? -5.099 3.709 -1.059 1.00 97.44 82 LEU A O 1
ATOM 647 N N . VAL A 1 83 ? -4.961 1.456 -1.020 1.00 96.19 83 VAL A N 1
ATOM 648 C CA . VAL A 1 83 ? -4.405 1.257 -2.361 1.00 96.19 83 VAL A CA 1
ATOM 649 C C . VAL A 1 83 ? -5.342 0.389 -3.176 1.00 96.19 83 VAL A C 1
ATOM 651 O O . VAL A 1 83 ? -5.863 -0.579 -2.578 1.00 96.19 83 VAL A O 1
#

Sequence (83 aa):
MEAMNGGDVRKVVERHGVRIERNPSKSRLSDLGIQSWPKWGCPPGKFSLIFDAEETFYLVKGKVRAYVKGSSEYVEFGAGDLV